Protein AF-A0A7S3CKV5-F1 (afdb_monomer_lite)

Sequence (118 aa):
PMKKQYYIIQDVREIVNAYINENELEEGAKKGHIKLDPNIHHLVGDVKPGQIDARKEYVFKNLNSNLLPGYLVKMVDETQIVKDRVRFSKGQVPCVEIIAQKINNKKQTTITGLELFM

Radius of gyration: 22.43 Å; chains: 1; bounding box: 52×26×62 Å

Foldseek 3Di:
DPPDPDDDLVVVVVVVVVVQVVVVQVPPDDVQKGFDDPVQVVQLPDDDVPDGIDGPVSSSVSVVVVDFDKDWAFDDDVPDDDPGPIDIGTDDDDDWDWDWDQDPNDIDIDTDDVVVRD

Organism: NCBI:txid1082188

InterPro domains:
  IPR039757 Eukaryotic translation initiation factor 2D [PTHR12217] (3-117)
  IPR058886 eIF2D, SWIB domain [PF26291] (3-44)

pLDDT: mean 80.85, std 12.86, range [42.12, 94.5]

Structure (mmCIF, N/CA/C/O backbone):
data_AF-A0A7S3CKV5-F1
#
_entry.id   AF-A0A7S3CKV5-F1
#
loop_
_atom_site.group_PDB
_atom_site.id
_atom_site.type_symbol
_atom_site.label_atom_id
_atom_site.label_alt_id
_atom_site.label_comp_id
_atom_site.label_asym_id
_atom_site.label_entity_id
_atom_site.label_seq_id
_atom_site.pdbx_PDB_ins_code
_atom_site.Cartn_x
_atom_site.Cartn_y
_atom_site.Cartn_z
_atom_site.occupancy
_atom_site.B_iso_or_equiv
_atom_site.auth_seq_id
_atom_site.auth_comp_id
_atom_site.auth_asym_id
_atom_site.auth_atom_id
_atom_site.pdbx_PDB_model_num
ATOM 1 N N . PRO A 1 1 ? -14.235 -16.665 -3.093 1.00 45.53 1 PRO A N 1
ATOM 2 C CA . PRO A 1 1 ? -13.684 -15.509 -3.848 1.00 45.53 1 PRO A CA 1
ATOM 3 C C . PRO A 1 1 ? -12.173 -15.675 -4.092 1.00 45.53 1 PRO A C 1
ATOM 5 O O . PRO A 1 1 ? -11.418 -15.813 -3.134 1.00 45.53 1 PRO A O 1
ATOM 8 N N . MET A 1 2 ? -11.729 -15.730 -5.356 1.00 42.12 2 MET A N 1
ATOM 9 C CA . MET A 1 2 ? -10.295 -15.773 -5.684 1.00 42.12 2 MET A CA 1
ATOM 10 C C . MET A 1 2 ? -9.617 -14.498 -5.169 1.00 42.12 2 MET A C 1
ATOM 12 O O . MET A 1 2 ? -10.083 -13.396 -5.458 1.00 42.12 2 MET A O 1
ATOM 16 N N . LYS A 1 3 ? -8.531 -14.637 -4.397 1.00 56.00 3 LYS A N 1
ATOM 17 C CA . LYS A 1 3 ? -7.719 -13.494 -3.959 1.00 56.00 3 LYS A CA 1
ATOM 18 C C . LYS A 1 3 ? -7.175 -12.798 -5.209 1.00 56.00 3 LYS A C 1
ATOM 20 O O . LYS A 1 3 ? -6.386 -13.401 -5.936 1.00 56.00 3 LYS A O 1
ATOM 25 N N . LYS A 1 4 ? -7.590 -11.553 -5.474 1.00 63.38 4 LYS A N 1
ATOM 26 C CA . LYS A 1 4 ? -6.924 -10.726 -6.491 1.00 63.38 4 LYS A CA 1
ATOM 27 C C . LYS A 1 4 ? -5.448 -10.617 -6.100 1.00 63.38 4 LYS A C 1
ATOM 29 O O . LYS A 1 4 ? -5.132 -10.399 -4.932 1.00 63.38 4 LYS A O 1
ATOM 34 N N . GLN A 1 5 ? -4.558 -10.841 -7.062 1.00 72.88 5 GLN A N 1
ATOM 35 C CA . GLN A 1 5 ? -3.112 -10.883 -6.824 1.00 72.88 5 GLN A CA 1
ATOM 36 C C . GLN A 1 5 ? -2.480 -9.480 -6.774 1.00 72.88 5 GLN A C 1
ATOM 38 O O . GLN A 1 5 ? -1.392 -9.320 -6.230 1.00 72.88 5 GLN A O 1
ATOM 43 N N . TYR A 1 6 ? -3.182 -8.473 -7.301 1.00 83.25 6 TYR A N 1
ATOM 44 C CA . TYR A 1 6 ? -2.750 -7.079 -7.374 1.00 83.25 6 TYR A CA 1
ATOM 45 C C . TYR A 1 6 ? -3.911 -6.157 -7.012 1.00 83.25 6 TYR A C 1
ATOM 47 O O . TYR A 1 6 ? -5.063 -6.449 -7.346 1.00 83.25 6 TYR A O 1
ATOM 55 N N . TYR A 1 7 ? -3.590 -5.049 -6.350 1.00 86.06 7 TYR A N 1
ATOM 56 C CA . TYR A 1 7 ? -4.551 -4.043 -5.912 1.00 86.06 7 TYR A CA 1
ATOM 57 C C . TYR A 1 7 ? -4.016 -2.651 -6.219 1.00 86.06 7 TYR A C 1
ATOM 59 O O . TYR A 1 7 ? -2.809 -2.411 -6.139 1.00 86.06 7 TYR A O 1
ATOM 67 N N . ILE A 1 8 ? -4.922 -1.729 -6.528 1.00 88.25 8 ILE A N 1
ATOM 68 C CA . ILE A 1 8 ? -4.615 -0.300 -6.503 1.00 88.25 8 ILE A CA 1
ATOM 69 C C . ILE A 1 8 ? -4.676 0.149 -5.037 1.00 88.25 8 ILE A C 1
ATOM 71 O O . ILE A 1 8 ? -5.472 -0.371 -4.259 1.00 88.25 8 ILE A O 1
ATOM 75 N N . ILE A 1 9 ? -3.850 1.121 -4.638 1.00 87.69 9 ILE A N 1
ATOM 76 C CA . ILE A 1 9 ? -3.802 1.607 -3.245 1.00 87.69 9 ILE A CA 1
ATOM 77 C C . ILE A 1 9 ? -5.180 2.040 -2.725 1.00 87.69 9 ILE A C 1
ATOM 79 O O . ILE A 1 9 ? -5.476 1.844 -1.548 1.00 87.69 9 ILE A O 1
ATOM 83 N N . GLN A 1 10 ? -6.028 2.592 -3.595 1.00 89.19 10 GLN A N 1
ATOM 84 C CA . GLN A 1 10 ? -7.396 2.964 -3.248 1.00 89.19 10 GLN A CA 1
ATOM 85 C C . GLN A 1 10 ? -8.219 1.748 -2.790 1.00 89.19 10 GLN A C 1
ATOM 87 O O . GLN A 1 10 ? -8.780 1.783 -1.698 1.00 89.19 10 GLN A O 1
ATOM 92 N N . ASP A 1 11 ? -8.186 0.646 -3.545 1.00 90.06 11 ASP A N 1
ATOM 93 C CA . ASP A 1 11 ? -8.873 -0.600 -3.185 1.00 90.06 11 ASP A CA 1
ATOM 94 C C . ASP A 1 11 ? -8.374 -1.139 -1.837 1.00 90.06 11 ASP A C 1
ATOM 96 O O . ASP A 1 11 ? -9.159 -1.591 -1.006 1.00 90.06 11 ASP A O 1
ATOM 100 N N . VAL A 1 12 ? -7.061 -1.067 -1.580 1.00 90.75 12 VAL A N 1
ATOM 101 C CA . VAL A 1 12 ? -6.501 -1.529 -0.299 1.00 90.75 12 VAL A CA 1
ATOM 102 C C . VAL A 1 12 ? -6.995 -0.665 0.861 1.00 90.75 12 VAL A C 1
ATOM 104 O O . VAL A 1 12 ? -7.333 -1.194 1.919 1.00 90.75 12 VAL A O 1
ATOM 107 N N . ARG A 1 13 ? -7.086 0.658 0.677 1.00 91.81 13 ARG A N 1
ATOM 108 C CA . ARG A 1 13 ? -7.654 1.558 1.695 1.00 91.81 13 ARG A CA 1
ATOM 109 C C . ARG A 1 13 ? -9.109 1.220 1.996 1.00 91.81 13 ARG A C 1
ATOM 111 O O . ARG A 1 13 ? -9.508 1.278 3.157 1.00 91.81 13 ARG A O 1
ATOM 118 N N . GLU A 1 14 ? -9.891 0.880 0.982 1.00 92.88 14 GLU A N 1
ATOM 119 C CA . GLU A 1 14 ? -11.290 0.480 1.145 1.00 92.88 14 GLU A CA 1
ATOM 120 C C . GLU A 1 14 ? -11.412 -0.848 1.892 1.00 92.88 14 GLU A C 1
ATOM 122 O O . GLU A 1 14 ? -12.177 -0.927 2.849 1.00 92.88 14 GLU A O 1
ATOM 127 N N . ILE A 1 15 ? -10.587 -1.842 1.551 1.00 92.00 15 ILE A N 1
ATOM 128 C CA . ILE A 1 15 ? -10.534 -3.133 2.256 1.00 92.00 15 ILE A CA 1
ATOM 129 C C . ILE A 1 15 ? -10.180 -2.939 3.735 1.00 92.00 15 ILE A C 1
ATOM 131 O O . ILE A 1 15 ? -10.825 -3.512 4.610 1.00 92.00 15 ILE A O 1
ATOM 135 N N . VAL A 1 16 ? -9.179 -2.108 4.034 1.00 91.69 16 VAL A N 1
ATOM 136 C CA . VAL A 1 16 ? -8.777 -1.825 5.420 1.00 91.69 16 VAL A CA 1
ATOM 137 C C . VAL A 1 16 ? -9.871 -1.070 6.178 1.00 91.69 16 VAL A C 1
ATOM 139 O O . VAL A 1 16 ? -10.117 -1.366 7.343 1.00 91.69 16 VAL A O 1
ATOM 142 N N . ASN A 1 17 ? -10.563 -0.124 5.537 1.00 92.38 17 ASN A N 1
ATOM 143 C CA . ASN A 1 17 ? -11.704 0.552 6.159 1.00 92.38 17 ASN A CA 1
ATOM 144 C C . ASN A 1 17 ? -12.865 -0.408 6.434 1.00 92.38 17 ASN A C 1
ATOM 146 O O . ASN A 1 17 ? -13.443 -0.344 7.515 1.00 92.38 17 ASN A O 1
ATOM 150 N N . ALA A 1 18 ? -13.185 -1.296 5.490 1.00 93.50 18 ALA A N 1
ATOM 151 C CA . ALA A 1 18 ? -14.202 -2.322 5.686 1.00 93.50 18 ALA A CA 1
ATOM 152 C C . ALA A 1 18 ? -13.848 -3.205 6.887 1.00 93.50 18 ALA A C 1
ATOM 154 O O . ALA A 1 18 ? -14.672 -3.364 7.778 1.00 93.50 18 ALA A O 1
ATOM 155 N N . TYR A 1 19 ? -12.592 -3.652 6.986 1.00 93.56 19 TYR A N 1
ATOM 156 C CA . TYR A 1 19 ? -12.115 -4.427 8.131 1.00 93.56 19 TYR A CA 1
ATOM 157 C C . TYR A 1 19 ? -12.267 -3.681 9.466 1.00 93.56 19 TYR A C 1
ATOM 159 O O . TYR A 1 19 ? -12.757 -4.250 10.438 1.00 93.56 19 TYR A O 1
ATOM 167 N N . ILE A 1 20 ? -11.865 -2.407 9.523 1.00 91.75 20 ILE A N 1
ATOM 168 C CA . ILE A 1 20 ? -11.985 -1.577 10.735 1.00 91.75 20 ILE A CA 1
ATOM 169 C C . ILE A 1 20 ? -13.447 -1.466 11.184 1.00 91.75 20 ILE A C 1
ATOM 171 O O . ILE A 1 20 ? -13.721 -1.545 12.381 1.00 91.75 20 ILE A O 1
ATOM 175 N N . ASN A 1 21 ? -14.366 -1.304 10.229 1.00 92.19 21 ASN A N 1
ATOM 176 C CA . ASN A 1 21 ? -15.794 -1.176 10.500 1.00 92.19 21 ASN A CA 1
ATOM 177 C C . ASN A 1 21 ? -16.420 -2.515 10.916 1.00 92.19 21 ASN A C 1
ATOM 179 O O . ASN A 1 21 ? -17.150 -2.557 11.898 1.00 92.19 21 ASN A O 1
ATOM 183 N N . GLU A 1 22 ? -16.118 -3.604 10.201 1.00 94.50 22 GLU A N 1
ATOM 184 C CA . GLU A 1 22 ? -16.640 -4.953 10.478 1.00 94.50 22 GLU A CA 1
ATOM 185 C C . GLU A 1 22 ? -16.215 -5.483 11.853 1.00 94.50 22 GLU A C 1
ATOM 187 O O . GLU A 1 22 ? -16.944 -6.260 12.459 1.00 94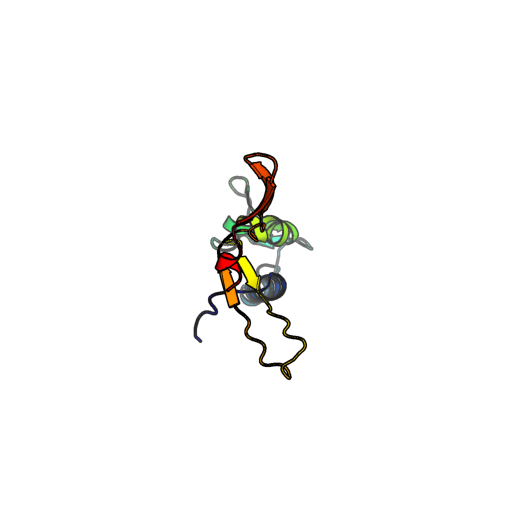.50 22 GLU A O 1
ATOM 192 N N . ASN A 1 23 ? -15.049 -5.058 12.345 1.00 92.88 23 ASN A N 1
ATOM 193 C CA . ASN A 1 23 ? -14.520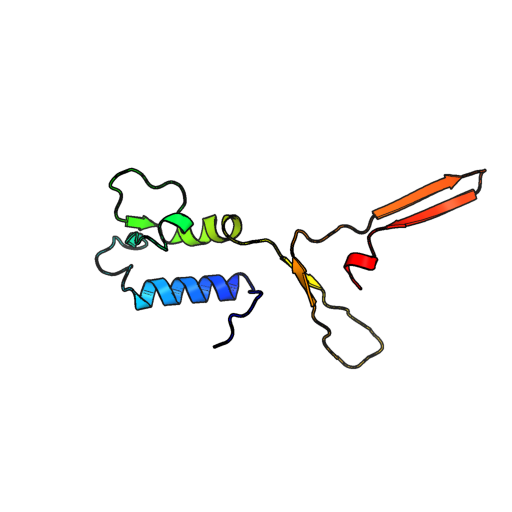 -5.449 13.654 1.00 92.88 23 ASN A CA 1
ATOM 194 C C . ASN A 1 23 ? -14.752 -4.381 14.737 1.00 92.88 23 ASN A C 1
ATOM 196 O O . ASN A 1 23 ? -14.162 -4.477 15.813 1.00 92.88 23 ASN A O 1
ATOM 200 N N . GLU A 1 24 ? -15.551 -3.347 14.447 1.00 91.94 24 GLU A N 1
ATOM 201 C CA . GLU A 1 24 ? -15.937 -2.300 15.407 1.00 91.94 24 GLU A CA 1
ATOM 202 C C . GLU A 1 24 ? -14.725 -1.647 16.110 1.00 91.94 24 GLU A C 1
ATOM 204 O O . GLU A 1 24 ? -14.776 -1.230 17.270 1.00 91.94 24 GLU A O 1
ATOM 209 N N . LEU A 1 25 ? -13.589 -1.527 15.408 1.00 90.31 25 LEU A N 1
ATOM 210 C CA . LEU A 1 25 ? -12.332 -1.069 16.019 1.00 90.31 25 LEU A CA 1
ATOM 211 C C . LEU A 1 25 ? -12.351 0.424 16.370 1.00 90.31 25 LEU A C 1
ATOM 213 O O . LEU A 1 25 ? -11.537 0.879 17.174 1.00 90.31 25 LEU A O 1
ATOM 217 N N . GLU A 1 26 ? -13.267 1.191 15.782 1.00 90.38 26 GLU A N 1
ATOM 218 C CA . GLU A 1 26 ? -13.515 2.593 16.135 1.00 90.38 26 GLU A CA 1
ATOM 219 C C . GLU A 1 26 ? -14.403 2.732 17.383 1.00 90.38 26 GLU A C 1
ATOM 221 O O . GLU A 1 26 ? -14.408 3.787 18.025 1.00 90.38 26 GLU A O 1
ATOM 226 N N . GLU A 1 27 ? -15.129 1.681 17.776 1.00 88.38 27 GLU A N 1
ATOM 227 C CA . GLU A 1 27 ? -16.083 1.755 18.875 1.00 88.38 27 GLU A CA 1
ATOM 228 C C . GLU A 1 27 ? -15.370 1.805 20.230 1.00 88.38 27 GLU A C 1
ATOM 230 O O . GLU A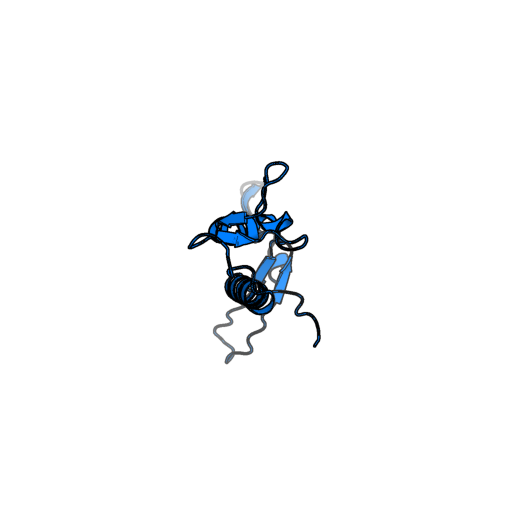 1 27 ? -14.532 0.965 20.569 1.00 88.38 27 GLU A O 1
ATOM 235 N N . GLY A 1 28 ? -15.681 2.826 21.031 1.00 81.06 28 GLY A N 1
ATOM 236 C CA . GLY A 1 28 ? -15.039 3.065 22.326 1.00 81.06 28 GLY A CA 1
ATOM 237 C C . GLY A 1 28 ? -13.591 3.567 22.239 1.00 81.06 28 GLY A C 1
ATOM 238 O O . GLY A 1 28 ? -12.971 3.797 23.278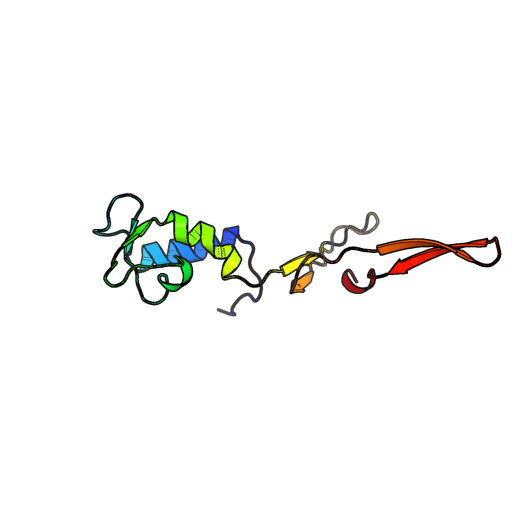 1.00 81.06 28 GLY A O 1
ATOM 239 N N . ALA A 1 29 ? -13.046 3.762 21.034 1.00 85.06 29 ALA A N 1
ATOM 240 C CA . ALA A 1 29 ? -11.775 4.446 20.838 1.00 85.06 29 ALA A CA 1
ATOM 241 C C . ALA A 1 29 ? -11.963 5.973 20.887 1.00 85.06 29 ALA A C 1
ATOM 243 O O . ALA A 1 29 ? -13.055 6.515 20.696 1.00 85.06 29 ALA A O 1
ATOM 244 N N . LYS A 1 30 ? -10.873 6.708 21.132 1.00 87.88 30 LYS A N 1
ATOM 245 C CA . LYS A 1 30 ? -10.885 8.174 21.005 1.00 87.88 30 LYS A CA 1
ATOM 246 C C . LYS A 1 30 ? -11.212 8.560 19.564 1.00 87.88 30 LYS A C 1
ATOM 248 O O . LYS A 1 30 ? -10.818 7.874 18.628 1.00 87.88 30 LYS A O 1
ATOM 253 N N . LYS A 1 31 ? -11.853 9.715 19.360 1.00 86.88 31 LYS A N 1
ATOM 254 C CA . LYS A 1 31 ? -12.158 10.225 18.013 1.00 86.88 31 LYS A CA 1
ATOM 255 C C . LYS A 1 31 ? -10.910 10.188 17.111 1.00 86.88 31 LYS A C 1
ATOM 257 O O . LYS A 1 31 ? -9.852 10.704 17.479 1.00 86.88 31 LYS A O 1
ATOM 262 N N . GLY A 1 32 ? -11.035 9.558 15.941 1.00 86.19 32 GLY A N 1
ATOM 263 C CA . GLY A 1 32 ? -9.941 9.384 14.974 1.00 86.19 32 GLY A CA 1
ATOM 264 C C . GLY A 1 32 ? -8.897 8.316 15.340 1.00 86.19 32 GLY A C 1
ATOM 265 O O . GLY A 1 32 ? -7.876 8.204 14.654 1.00 86.19 32 GLY A O 1
ATOM 266 N N . HIS A 1 33 ? -9.127 7.551 16.407 1.00 91.94 33 HIS A N 1
ATOM 267 C CA . HIS A 1 33 ? -8.314 6.408 16.807 1.00 91.94 33 HIS A CA 1
ATOM 268 C C . HIS A 1 33 ? -9.076 5.108 16.566 1.00 91.94 33 HIS A C 1
ATOM 270 O O . HIS A 1 33 ? -10.302 5.096 16.490 1.00 91.94 33 HIS A O 1
ATOM 276 N N . ILE A 1 34 ? -8.317 4.028 16.451 1.00 92.81 34 ILE A N 1
ATOM 277 C CA . ILE A 1 34 ? -8.806 2.659 16.358 1.00 92.81 34 ILE A CA 1
ATOM 278 C C . ILE A 1 34 ? -8.118 1.821 17.428 1.00 92.81 34 ILE A C 1
ATOM 280 O O . ILE A 1 34 ? -6.966 2.087 17.790 1.00 92.81 34 ILE A O 1
ATOM 284 N N . LYS A 1 35 ? -8.821 0.808 17.922 1.00 92.81 35 LYS A N 1
ATOM 285 C CA . LYS A 1 35 ? -8.245 -0.240 18.761 1.00 92.81 35 LYS A CA 1
ATOM 286 C C . LYS A 1 35 ? -7.234 -1.053 17.959 1.00 92.81 35 LYS A C 1
ATOM 288 O O . LYS A 1 35 ? -7.426 -1.313 16.771 1.00 92.81 35 LYS A O 1
ATOM 293 N N . LEU A 1 36 ? -6.154 -1.440 18.625 1.00 90.50 36 LEU A N 1
ATOM 294 C CA . LEU A 1 36 ? -5.120 -2.284 18.048 1.00 90.50 36 LEU A CA 1
ATOM 295 C C . LEU A 1 36 ? -5.478 -3.748 18.276 1.00 90.50 36 LEU A C 1
ATOM 297 O O . LEU A 1 36 ? -5.478 -4.228 19.408 1.00 90.50 36 LEU A O 1
ATOM 301 N N . ASP A 1 37 ? -5.761 -4.452 17.190 1.00 89.25 37 ASP A N 1
ATOM 302 C CA . ASP A 1 37 ? -5.848 -5.905 17.170 1.00 89.25 37 ASP A CA 1
ATOM 303 C C . ASP A 1 37 ? -4.553 -6.500 16.574 1.00 89.25 37 ASP A C 1
ATOM 305 O O . ASP A 1 37 ? -3.726 -5.761 16.027 1.00 89.25 37 ASP A O 1
ATOM 309 N N . PRO A 1 38 ? -4.338 -7.825 16.650 1.00 86.94 38 PRO A N 1
ATOM 310 C CA . PRO A 1 38 ? -3.121 -8.446 16.125 1.00 86.94 38 PRO A CA 1
ATOM 311 C C . PRO A 1 38 ? -2.867 -8.179 14.632 1.00 86.94 38 PRO A C 1
ATOM 313 O O . PRO A 1 38 ? -1.718 -8.191 14.202 1.00 86.94 38 PRO A O 1
ATOM 316 N N . ASN A 1 39 ? -3.911 -7.914 13.840 1.00 87.75 39 ASN A N 1
ATOM 317 C CA . ASN A 1 39 ? -3.799 -7.726 12.394 1.00 87.75 39 ASN A CA 1
ATOM 318 C C . ASN A 1 39 ? -3.416 -6.283 12.025 1.00 87.75 39 ASN A C 1
ATOM 320 O O . ASN A 1 39 ? -2.499 -6.058 11.234 1.00 87.75 39 ASN A O 1
ATOM 324 N N . ILE A 1 40 ? -4.089 -5.297 12.618 1.00 88.06 40 ILE A N 1
ATOM 325 C CA . ILE A 1 40 ? -3.852 -3.865 12.411 1.00 88.06 40 ILE A CA 1
ATOM 326 C C . ILE A 1 40 ? -2.572 -3.419 13.108 1.00 88.06 40 ILE A C 1
ATOM 328 O O . ILE A 1 40 ? -1.898 -2.533 12.587 1.00 88.06 40 ILE A O 1
ATOM 332 N N . HIS A 1 41 ? -2.201 -4.031 14.238 1.00 87.25 41 HIS A N 1
ATOM 333 C CA . HIS A 1 41 ? -1.006 -3.670 15.006 1.00 87.25 41 HIS A CA 1
ATOM 334 C C . HIS A 1 41 ? 0.251 -3.579 14.125 1.00 87.25 41 HIS A C 1
ATOM 336 O O . HIS A 1 41 ? 0.996 -2.605 14.204 1.00 87.25 41 HIS A O 1
ATOM 342 N N . HIS A 1 42 ? 0.440 -4.533 13.209 1.00 84.19 42 HIS A N 1
ATOM 343 C CA . HIS A 1 42 ? 1.569 -4.536 12.274 1.00 84.19 42 HIS A CA 1
ATO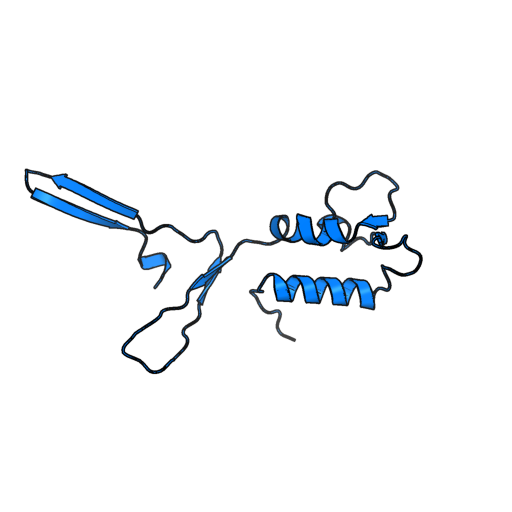M 344 C C . HIS A 1 42 ? 1.527 -3.400 11.242 1.00 84.19 42 HIS A C 1
ATOM 346 O O . HIS A 1 42 ? 2.570 -2.957 10.766 1.00 84.19 42 HIS A O 1
ATOM 352 N N . LEU A 1 43 ? 0.337 -2.896 10.912 1.00 86.38 43 LEU A N 1
ATOM 353 C CA . LEU A 1 43 ? 0.157 -1.813 9.948 1.00 86.38 43 LEU A CA 1
ATOM 354 C C . LEU A 1 43 ? 0.362 -0.430 10.564 1.00 86.38 43 LEU A C 1
ATOM 356 O O . LEU A 1 43 ? 0.579 0.525 9.827 1.00 86.38 43 LEU A O 1
ATOM 360 N N . VAL A 1 44 ? 0.286 -0.282 11.889 1.00 86.12 44 VAL A N 1
ATOM 361 C CA . VAL A 1 44 ? 0.422 1.030 12.546 1.00 86.12 44 VAL A CA 1
ATOM 362 C C . VAL A 1 44 ? 1.890 1.422 12.748 1.00 86.12 44 VAL A C 1
ATOM 364 O O . VAL A 1 44 ? 2.186 2.613 12.836 1.00 86.12 44 VAL A O 1
ATOM 367 N N . GLY A 1 45 ? 2.812 0.455 12.731 1.00 81.81 45 GLY A N 1
ATOM 368 C CA . GLY A 1 45 ? 4.250 0.668 12.920 1.00 81.81 45 GLY A CA 1
ATOM 369 C C . GLY A 1 45 ? 4.675 0.491 14.378 1.00 81.81 45 GLY A C 1
ATOM 370 O O . GLY A 1 45 ? 4.278 -0.478 15.021 1.00 81.81 45 GLY A O 1
ATOM 371 N N . ASP A 1 46 ? 5.490 1.412 14.895 1.00 81.62 46 ASP A N 1
ATOM 372 C CA . ASP A 1 46 ? 6.010 1.335 16.264 1.00 81.62 46 ASP A CA 1
ATOM 373 C C . ASP A 1 46 ? 4.909 1.597 17.300 1.00 81.62 46 ASP A C 1
ATOM 375 O O . ASP A 1 46 ? 4.433 2.722 17.479 1.00 81.62 46 ASP A O 1
ATOM 379 N N . VAL A 1 47 ? 4.527 0.542 18.018 1.00 83.62 47 VAL A N 1
ATOM 380 C CA . VAL A 1 47 ? 3.540 0.576 19.100 1.00 83.62 47 VAL A CA 1
ATOM 381 C C . VAL A 1 47 ? 4.262 0.407 20.434 1.00 83.62 47 VAL A C 1
ATOM 383 O O . VAL A 1 47 ? 5.093 -0.488 20.603 1.00 83.62 47 VAL A O 1
ATOM 386 N N . LYS A 1 48 ? 3.962 1.276 21.405 1.00 85.38 48 LYS A N 1
ATOM 387 C CA . LYS A 1 48 ? 4.560 1.170 22.743 1.00 85.38 48 LYS A CA 1
ATOM 388 C C . LYS A 1 48 ? 3.989 -0.038 23.500 1.00 85.38 48 LYS A C 1
ATOM 390 O O . LYS A 1 48 ? 2.804 -0.336 23.352 1.00 85.38 48 LYS A O 1
ATOM 395 N N . PRO A 1 49 ? 4.770 -0.689 24.382 1.00 82.75 49 PRO A N 1
ATOM 396 C CA . PRO A 1 49 ? 4.249 -1.752 25.237 1.00 82.75 49 PRO A CA 1
ATOM 397 C C . PRO A 1 49 ? 3.037 -1.267 26.049 1.00 82.75 49 PRO A C 1
ATOM 399 O O . PRO A 1 49 ? 3.123 -0.258 26.748 1.00 82.75 49 PRO A O 1
ATOM 402 N N . GLY A 1 50 ? 1.906 -1.970 25.939 1.00 83.25 50 GLY A N 1
ATOM 403 C CA . GLY A 1 50 ? 0.653 -1.630 26.629 1.00 83.25 50 GLY A CA 1
ATOM 404 C C . GLY A 1 50 ? -0.234 -0.597 25.922 1.00 83.25 50 GLY A C 1
ATOM 405 O O . GLY A 1 50 ? -1.278 -0.228 26.457 1.00 83.25 50 GLY A O 1
ATOM 406 N N . GLN A 1 51 ? 0.142 -0.129 24.731 1.00 85.88 51 GLN A N 1
ATOM 407 C CA . GLN A 1 51 ? -0.715 0.733 23.923 1.00 85.88 51 GLN A CA 1
ATOM 408 C C . GLN A 1 51 ? -1.846 -0.087 23.283 1.00 85.88 51 GLN A C 1
ATOM 410 O O . GLN A 1 51 ? -1.599 -1.065 22.584 1.00 85.88 51 GLN A O 1
ATOM 415 N N . ILE A 1 52 ? -3.087 0.335 23.529 1.00 88.25 52 ILE A N 1
ATOM 416 C CA . ILE A 1 52 ? -4.308 -0.365 23.093 1.00 88.25 52 ILE A CA 1
ATOM 417 C C . ILE A 1 52 ? -5.020 0.329 21.926 1.00 88.25 52 ILE A C 1
ATOM 419 O O . ILE A 1 52 ? -5.858 -0.282 21.267 1.00 88.25 52 ILE A O 1
ATOM 423 N N . ASP A 1 53 ? -4.698 1.596 21.662 1.00 90.31 53 ASP A N 1
ATOM 424 C CA . ASP A 1 53 ? -5.286 2.410 20.603 1.00 90.31 53 ASP A CA 1
ATOM 425 C C . ASP A 1 53 ? -4.219 3.190 19.821 1.00 90.31 53 ASP A C 1
ATOM 427 O O . ASP A 1 53 ? -3.141 3.523 20.322 1.00 90.31 53 ASP A O 1
ATOM 431 N N . ALA A 1 54 ? -4.508 3.498 18.559 1.00 91.06 54 ALA A N 1
ATOM 432 C CA . ALA A 1 54 ? -3.651 4.345 17.738 1.00 91.06 54 ALA A CA 1
ATOM 433 C C . ALA A 1 54 ? -4.453 5.159 16.726 1.00 91.06 54 ALA A C 1
ATOM 435 O O . ALA A 1 54 ? -5.594 4.835 16.403 1.00 91.06 54 ALA A O 1
ATOM 436 N N . ARG A 1 55 ? -3.854 6.233 16.199 1.00 91.12 55 ARG A N 1
ATOM 437 C CA . ARG A 1 55 ? -4.500 7.038 15.156 1.00 91.12 55 ARG A CA 1
ATOM 438 C C . ARG A 1 55 ? -4.672 6.218 13.886 1.00 91.12 55 ARG A C 1
ATOM 440 O O . ARG A 1 55 ? -3.697 5.696 13.348 1.00 91.12 55 ARG A O 1
ATOM 447 N N . LYS A 1 56 ? -5.892 6.229 13.347 1.00 90.69 56 LYS A N 1
ATOM 448 C CA . LYS A 1 56 ? -6.239 5.564 12.083 1.00 90.69 56 LYS A CA 1
ATOM 449 C C . LYS A 1 56 ? -5.335 5.997 10.923 1.00 90.69 56 LYS A C 1
ATOM 451 O O . LYS A 1 56 ? -4.978 5.201 10.064 1.00 90.69 56 LYS A O 1
ATOM 456 N N . GLU A 1 57 ? -4.910 7.259 10.926 1.00 90.44 57 GLU A N 1
ATOM 457 C CA . GLU A 1 57 ? -4.006 7.823 9.919 1.00 90.44 57 GLU A CA 1
ATOM 458 C C . GLU A 1 57 ? -2.676 7.056 9.799 1.00 90.44 57 GLU A C 1
ATOM 460 O O . GLU A 1 57 ? -2.133 6.949 8.699 1.00 90.44 57 GLU A O 1
ATOM 465 N N . TYR A 1 58 ? -2.156 6.491 10.895 1.00 90.75 58 TYR A N 1
ATOM 466 C CA . TYR A 1 58 ? -0.891 5.753 10.866 1.00 90.75 58 TYR A CA 1
ATOM 467 C C . TYR A 1 58 ? -0.984 4.449 10.078 1.00 90.75 58 TYR A C 1
ATOM 469 O O . TYR A 1 58 ? -0.038 4.123 9.364 1.00 90.75 58 TYR A O 1
ATOM 477 N N . VAL A 1 59 ? -2.142 3.780 10.098 1.00 90.50 59 VAL A N 1
ATOM 478 C CA . VAL A 1 59 ? -2.403 2.607 9.248 1.00 90.50 59 VAL A CA 1
ATOM 479 C C . VAL A 1 59 ? -2.195 2.965 7.779 1.00 90.50 59 VAL A C 1
ATOM 481 O O . VAL A 1 59 ? -1.494 2.274 7.046 1.00 90.50 59 VAL A O 1
ATOM 484 N N . PHE A 1 60 ? -2.764 4.091 7.340 1.00 90.50 60 PHE A N 1
ATOM 485 C CA . PHE A 1 60 ? -2.695 4.503 5.939 1.00 90.50 60 PHE A CA 1
ATOM 486 C C . PHE A 1 60 ? -1.339 5.085 5.539 1.00 90.50 60 PHE A C 1
ATOM 488 O O . PHE A 1 60 ? -0.958 4.963 4.374 1.00 90.50 60 PHE A O 1
ATOM 495 N N . LYS A 1 61 ? -0.604 5.698 6.476 1.00 89.75 61 LYS A N 1
ATOM 496 C CA . LYS A 1 61 ? 0.769 6.174 6.236 1.00 89.75 61 LYS A CA 1
ATOM 497 C C . LYS A 1 61 ? 1.741 5.019 6.023 1.00 89.75 61 LYS A C 1
ATOM 499 O O . LYS A 1 61 ? 2.565 5.082 5.117 1.00 89.75 61 LYS A O 1
ATOM 504 N N . ASN A 1 62 ? 1.608 3.961 6.815 1.00 88.88 62 ASN A N 1
ATOM 505 C CA . ASN A 1 62 ? 2.510 2.811 6.782 1.00 88.88 62 ASN A CA 1
ATOM 506 C C . ASN A 1 62 ? 2.059 1.709 5.818 1.00 88.88 62 ASN A C 1
ATOM 508 O O . ASN A 1 62 ? 2.768 0.722 5.628 1.00 88.88 62 ASN A O 1
ATOM 512 N N . LEU A 1 63 ? 0.912 1.888 5.165 1.00 88.00 63 LEU A N 1
ATOM 513 C CA . LEU A 1 63 ? 0.357 0.933 4.215 1.00 88.00 63 LEU A CA 1
ATOM 514 C C . LEU A 1 63 ? 1.351 0.604 3.091 1.00 88.00 63 LEU A C 1
ATOM 516 O O . LEU A 1 63 ? 1.612 -0.561 2.819 1.00 88.00 63 LEU A O 1
ATOM 520 N N . ASN A 1 64 ? 1.977 1.624 2.495 1.00 84.00 64 ASN A N 1
ATOM 521 C CA . ASN A 1 64 ? 2.933 1.443 1.396 1.00 84.00 64 ASN A CA 1
ATOM 522 C C . ASN A 1 64 ? 4.194 0.675 1.817 1.00 84.00 64 ASN A C 1
ATOM 524 O O . ASN A 1 64 ? 4.744 -0.063 1.009 1.00 84.00 64 ASN A O 1
ATOM 528 N N . SER A 1 65 ? 4.635 0.821 3.067 1.00 84.75 65 SER A N 1
ATOM 529 C CA . SER A 1 65 ? 5.803 0.107 3.600 1.00 84.75 65 SER A CA 1
ATOM 530 C C . SER A 1 65 ? 5.522 -1.379 3.844 1.00 84.75 65 SER A C 1
ATOM 532 O O . SER A 1 65 ? 6.450 -2.179 3.887 1.00 84.75 65 SER A O 1
ATOM 534 N N . ASN A 1 66 ? 4.247 -1.747 4.000 1.00 84.00 66 ASN A N 1
ATOM 535 C CA . ASN A 1 66 ? 3.798 -3.118 4.246 1.00 84.00 66 ASN A CA 1
ATOM 536 C C . ASN A 1 66 ? 3.317 -3.834 2.972 1.00 84.00 66 ASN A C 1
ATOM 538 O O . ASN A 1 66 ? 3.010 -5.026 3.008 1.00 84.00 66 ASN A O 1
ATOM 542 N N . LEU A 1 67 ? 3.236 -3.125 1.844 1.00 85.88 67 LEU A N 1
ATOM 543 C CA . LEU A 1 67 ? 2.827 -3.679 0.559 1.00 85.88 67 LEU A CA 1
ATOM 544 C C . LEU A 1 67 ? 4.036 -3.873 -0.351 1.00 85.88 67 LEU A C 1
ATOM 546 O O . LEU A 1 67 ? 4.954 -3.058 -0.393 1.00 85.88 67 LEU A O 1
ATOM 550 N N . LEU A 1 68 ? 4.010 -4.948 -1.137 1.00 85.56 68 LEU A N 1
ATOM 551 C CA . LEU A 1 68 ? 5.002 -5.136 -2.185 1.00 85.56 68 LEU A CA 1
ATOM 552 C C . LEU A 1 68 ? 4.717 -4.153 -3.329 1.00 85.56 68 LEU A C 1
ATOM 554 O O . LEU A 1 68 ? 3.593 -4.151 -3.843 1.00 85.56 68 LEU A O 1
ATOM 558 N N . PRO A 1 69 ? 5.706 -3.347 -3.758 1.00 82.69 69 PRO A N 1
ATOM 559 C CA . PRO A 1 69 ? 5.519 -2.443 -4.877 1.00 82.69 69 PRO A CA 1
ATOM 560 C C . PRO A 1 69 ? 5.265 -3.242 -6.155 1.00 82.69 69 PRO A C 1
ATOM 562 O O . PRO A 1 69 ? 5.845 -4.308 -6.389 1.00 82.69 69 PRO A O 1
ATOM 565 N N . GLY A 1 70 ? 4.393 -2.700 -6.991 1.00 82.31 70 GLY A N 1
ATOM 566 C CA . GLY A 1 70 ? 4.122 -3.207 -8.322 1.00 82.31 70 GLY A CA 1
ATOM 567 C C . GLY A 1 70 ? 3.689 -2.073 -9.233 1.00 82.31 70 GLY A C 1
ATOM 5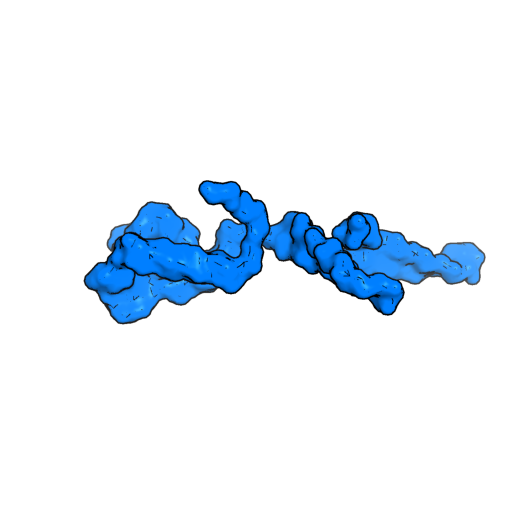68 O O . GLY A 1 70 ? 3.332 -0.988 -8.769 1.00 82.31 70 GLY A O 1
ATOM 569 N N . TYR A 1 71 ? 3.727 -2.330 -10.532 1.00 78.56 71 TYR A N 1
ATOM 570 C CA . TYR A 1 71 ? 3.375 -1.348 -11.546 1.00 78.56 71 TYR A CA 1
ATOM 571 C C . TYR A 1 71 ? 2.423 -1.922 -12.586 1.00 78.56 71 TYR A C 1
ATOM 573 O O . TYR A 1 71 ? 2.340 -3.136 -12.798 1.00 78.56 71 TYR A O 1
ATOM 581 N N . LEU A 1 72 ? 1.690 -1.004 -13.211 1.00 75.31 72 LEU A N 1
ATOM 582 C CA . LEU A 1 72 ? 0.741 -1.279 -14.271 1.00 75.31 72 LEU A CA 1
ATOM 583 C C . LEU A 1 72 ? 1.334 -0.852 -15.608 1.00 75.31 72 LEU A C 1
ATOM 585 O O . LEU A 1 72 ? 1.611 0.330 -15.804 1.00 75.31 72 LEU A O 1
ATOM 589 N N . VAL A 1 73 ? 1.480 -1.793 -16.536 1.00 73.75 73 VAL A N 1
ATOM 590 C CA . VAL A 1 73 ? 1.828 -1.480 -17.924 1.00 73.75 73 VAL A CA 1
ATOM 591 C C . VAL A 1 73 ? 0.544 -1.455 -18.742 1.00 73.75 73 VAL A C 1
ATOM 593 O O . VAL A 1 73 ? -0.154 -2.468 -18.851 1.00 73.75 73 VAL A O 1
ATOM 596 N N . LYS A 1 74 ? 0.235 -0.284 -19.308 1.00 72.06 74 LYS A N 1
ATOM 597 C CA . LYS A 1 74 ? -0.818 -0.105 -20.309 1.00 72.06 74 LYS A CA 1
ATOM 598 C C . LYS A 1 74 ? -0.159 0.262 -21.635 1.00 72.06 74 LYS A C 1
ATOM 600 O O . LYS A 1 74 ? 0.355 1.366 -21.783 1.00 72.06 74 LYS A O 1
ATOM 605 N N . MET A 1 75 ? -0.180 -0.669 -22.583 1.00 69.12 75 MET A N 1
ATOM 606 C CA . MET A 1 75 ? 0.291 -0.409 -23.942 1.00 69.12 75 MET A CA 1
ATOM 607 C C . MET A 1 75 ? -0.763 0.420 -24.675 1.00 69.12 75 MET A C 1
ATOM 609 O O . MET A 1 75 ? -1.920 0.007 -24.764 1.00 69.12 75 MET A O 1
ATOM 613 N N . VAL A 1 76 ? -0.372 1.592 -25.169 1.00 67.69 76 VAL A N 1
ATOM 614 C CA . VAL A 1 76 ? -1.216 2.426 -26.028 1.00 67.69 76 VAL A CA 1
ATOM 615 C C . VAL A 1 76 ? -0.761 2.180 -27.458 1.00 67.69 76 VAL A C 1
ATOM 617 O O . VAL A 1 76 ? 0.351 2.547 -27.819 1.00 67.69 76 VAL A O 1
ATOM 620 N N . ASP A 1 77 ? -1.595 1.511 -28.245 1.00 61.06 77 ASP A N 1
ATOM 621 C CA . ASP A 1 77 ? -1.367 1.329 -29.675 1.00 61.06 77 ASP A CA 1
ATOM 622 C C . ASP A 1 77 ? -2.324 2.269 -30.419 1.00 61.06 77 ASP A C 1
ATOM 624 O O . ASP A 1 77 ? -3.542 2.121 -30.310 1.00 61.06 77 ASP A O 1
ATOM 628 N N . GLU A 1 78 ? -1.798 3.270 -31.132 1.00 55.53 78 GLU A N 1
ATOM 629 C CA . GLU A 1 78 ? -2.612 4.266 -31.856 1.00 55.53 78 GLU A CA 1
ATOM 630 C C . GLU A 1 78 ? -3.433 3.637 -32.998 1.00 55.53 78 GLU A C 1
ATOM 632 O O . GLU A 1 78 ? -4.373 4.249 -33.503 1.00 55.53 78 GLU A O 1
ATOM 637 N N . THR A 1 79 ? -3.114 2.399 -33.395 1.00 56.06 79 THR A N 1
ATOM 638 C CA . THR A 1 79 ? -3.703 1.735 -34.568 1.00 56.06 79 THR A CA 1
ATOM 639 C C . THR A 1 79 ? -4.778 0.694 -34.255 1.00 56.06 79 THR A C 1
ATOM 641 O O . THR A 1 79 ? -5.462 0.236 -35.174 1.00 56.06 79 THR A O 1
ATOM 644 N N . GLN A 1 80 ? -4.988 0.322 -32.988 1.00 47.22 80 GLN A N 1
ATOM 645 C CA . GLN A 1 80 ? -5.999 -0.672 -32.617 1.00 47.22 80 GLN A CA 1
ATOM 646 C C . GLN A 1 80 ? -7.017 -0.105 -31.636 1.00 47.22 80 GLN A C 1
ATOM 648 O O . GLN A 1 80 ? -6.687 0.346 -30.543 1.00 47.22 80 GLN A O 1
ATOM 653 N N . ILE A 1 81 ? -8.289 -0.212 -32.019 1.00 49.62 81 ILE A N 1
ATOM 654 C CA . ILE A 1 81 ? -9.446 -0.036 -31.142 1.00 49.62 81 ILE A CA 1
ATOM 655 C C . ILE A 1 81 ? -9.260 -0.945 -29.914 1.00 49.62 81 ILE A C 1
ATOM 657 O O . ILE A 1 81 ? -9.445 -2.159 -29.984 1.00 49.62 81 ILE A O 1
ATOM 661 N N . VAL A 1 82 ? -8.819 -0.318 -28.821 1.00 47.00 82 VAL A N 1
ATOM 662 C CA . VAL A 1 82 ? -8.836 -0.710 -27.404 1.00 47.00 82 VAL A CA 1
ATOM 663 C C . VAL A 1 82 ? -9.089 -2.202 -27.152 1.00 47.00 82 VAL A C 1
ATOM 665 O O . VAL A 1 82 ? -10.179 -2.624 -26.769 1.00 47.00 82 VAL A O 1
ATOM 668 N N . LYS A 1 83 ? -8.041 -3.018 -27.276 1.00 47.28 83 LYS A N 1
ATOM 669 C CA . LYS A 1 83 ? -7.906 -4.210 -26.430 1.00 47.28 83 LYS A CA 1
ATOM 670 C C . LYS A 1 83 ? -6.886 -3.871 -25.361 1.00 47.28 83 LYS A C 1
ATOM 672 O O . LYS A 1 83 ? -5.694 -4.064 -25.570 1.00 47.28 83 LYS A O 1
ATOM 677 N N . ASP A 1 84 ? -7.375 -3.332 -24.246 1.00 48.38 84 ASP A N 1
ATOM 678 C CA . ASP A 1 84 ? -6.603 -2.999 -23.047 1.00 48.38 84 ASP A CA 1
ATOM 679 C C . ASP A 1 84 ? -5.842 -4.243 -22.541 1.00 48.38 84 ASP A C 1
ATOM 681 O O . ASP A 1 84 ? -6.308 -4.997 -21.685 1.00 48.38 84 ASP A O 1
ATOM 685 N N . ARG A 1 85 ? -4.652 -4.495 -23.099 1.00 55.25 85 ARG A N 1
ATOM 686 C CA . ARG A 1 85 ? -3.706 -5.486 -22.584 1.00 55.25 85 ARG A CA 1
ATOM 687 C C . ARG A 1 85 ? -2.996 -4.854 -21.403 1.00 55.25 85 ARG A C 1
ATOM 689 O O . ARG A 1 85 ? -1.961 -4.211 -21.539 1.00 55.25 85 ARG A O 1
ATOM 696 N N . VAL A 1 86 ? -3.617 -5.017 -20.249 1.00 54.81 86 VAL A N 1
ATOM 697 C CA . VAL A 1 86 ? -3.115 -4.540 -18.968 1.00 54.81 86 VAL A CA 1
ATOM 698 C C . VAL A 1 86 ? -2.295 -5.658 -18.329 1.00 54.81 86 VAL A C 1
ATOM 700 O O . VAL A 1 86 ? -2.808 -6.763 -18.134 1.00 54.81 86 VAL A O 1
ATOM 703 N N . ARG A 1 87 ? -1.023 -5.395 -18.008 1.00 62.16 87 ARG A N 1
ATOM 704 C CA . ARG A 1 87 ? -0.167 -6.332 -17.260 1.00 62.16 87 ARG A CA 1
ATOM 705 C C . ARG A 1 87 ? 0.300 -5.709 -15.951 1.00 62.16 87 ARG A C 1
ATOM 707 O O . ARG A 1 87 ? 0.711 -4.552 -15.920 1.00 62.16 87 ARG A O 1
ATOM 714 N N . PHE A 1 88 ? 0.236 -6.501 -14.884 1.00 63.91 88 PHE A N 1
ATOM 715 C CA . PHE A 1 88 ? 0.746 -6.142 -13.565 1.00 63.91 88 PHE A CA 1
ATOM 716 C C . PHE A 1 88 ? 2.078 -6.843 -13.320 1.00 63.91 88 PHE A C 1
ATOM 718 O O . PHE A 1 88 ? 2.169 -8.068 -13.432 1.00 63.91 88 PHE A O 1
ATOM 725 N N . SER A 1 89 ? 3.083 -6.070 -12.931 1.00 72.81 89 SER A N 1
ATOM 726 C CA . SER A 1 89 ? 4.437 -6.555 -12.663 1.00 72.81 89 SER A CA 1
ATOM 727 C C . SER A 1 89 ? 4.860 -6.195 -11.239 1.00 72.81 89 SER A C 1
ATOM 729 O O . SER A 1 89 ? 4.420 -5.189 -10.683 1.00 72.81 89 SER A O 1
ATOM 731 N N . LYS A 1 90 ? 5.695 -7.039 -10.621 1.00 70.88 90 LYS A N 1
ATOM 732 C CA . LYS A 1 90 ? 6.265 -6.787 -9.286 1.00 70.88 90 LYS A CA 1
ATOM 733 C C . LYS A 1 90 ? 7.503 -5.891 -9.393 1.00 70.88 90 LYS A C 1
ATOM 735 O O . LYS A 1 90 ? 8.242 -5.994 -10.367 1.00 70.88 90 LYS A O 1
ATOM 740 N N . GLY A 1 91 ? 7.771 -5.105 -8.353 1.00 73.50 91 GLY A N 1
ATOM 741 C CA . GLY A 1 91 ? 8.958 -4.254 -8.254 1.00 73.50 91 GLY A CA 1
ATOM 742 C C . GLY A 1 91 ? 8.692 -2.792 -8.612 1.00 73.50 91 GLY A C 1
ATOM 743 O O . GLY A 1 91 ? 7.552 -2.384 -8.830 1.00 73.50 91 GLY A O 1
ATOM 744 N N . GLN A 1 92 ? 9.756 -1.988 -8.619 1.00 73.19 92 GLN A N 1
ATOM 745 C CA . GLN A 1 92 ? 9.695 -0.599 -9.079 1.00 73.19 92 GLN A CA 1
ATOM 746 C C . GLN A 1 92 ? 9.547 -0.545 -10.602 1.00 73.19 92 GLN A C 1
ATOM 748 O O . GLN A 1 92 ? 9.948 -1.480 -11.295 1.00 73.19 92 GLN A O 1
ATOM 753 N N . VAL A 1 93 ? 8.981 0.553 -11.113 1.00 74.44 93 VAL A N 1
ATOM 754 C CA . VAL A 1 93 ? 8.932 0.807 -12.558 1.00 74.44 93 VAL A CA 1
ATOM 755 C C . VAL A 1 93 ? 10.375 0.863 -13.068 1.00 74.44 93 VAL A C 1
ATOM 757 O O . VAL A 1 93 ? 11.133 1.714 -12.598 1.00 74.44 93 VAL A O 1
ATOM 760 N N . PRO A 1 94 ? 10.781 -0.038 -13.976 1.00 74.00 94 PRO A N 1
ATOM 761 C CA . PRO A 1 94 ? 12.138 -0.029 -14.495 1.00 74.00 94 PRO A CA 1
ATOM 762 C C . PRO A 1 94 ? 12.356 1.185 -15.403 1.00 74.00 94 PRO A C 1
ATOM 764 O O . PRO A 1 94 ? 11.435 1.643 -16.073 1.00 74.00 94 PRO A O 1
ATOM 767 N N . CYS A 1 95 ? 13.578 1.710 -15.441 1.00 75.62 95 CYS A N 1
ATOM 768 C CA . CYS A 1 95 ? 13.946 2.754 -16.394 1.00 75.62 95 CYS A CA 1
ATOM 769 C C . CYS A 1 95 ? 14.469 2.114 -17.681 1.00 75.62 95 CYS A C 1
ATOM 771 O O . CYS A 1 95 ? 15.309 1.219 -17.629 1.00 75.62 95 CYS A O 1
ATOM 773 N N . VAL A 1 96 ? 14.007 2.607 -18.831 1.00 82.81 96 VAL A N 1
ATOM 774 C CA . VAL A 1 96 ? 14.670 2.327 -20.109 1.00 82.81 96 VAL A CA 1
ATOM 775 C C . VAL A 1 96 ? 15.929 3.180 -20.161 1.00 82.81 96 VAL A C 1
ATOM 777 O O . VAL A 1 96 ? 15.853 4.409 -20.083 1.00 82.81 96 VAL A O 1
ATOM 780 N N . GLU A 1 97 ? 17.085 2.542 -20.286 1.00 81.56 97 GLU A N 1
ATOM 781 C CA . GLU A 1 97 ? 18.352 3.254 -20.404 1.00 81.56 97 GLU A CA 1
ATOM 782 C C . GLU A 1 97 ? 18.701 3.438 -21.879 1.00 81.56 97 GLU A C 1
ATOM 784 O O . GLU A 1 97 ? 18.679 2.496 -22.673 1.00 81.56 97 GLU A O 1
ATOM 789 N N . ILE A 1 98 ? 19.025 4.677 -22.249 1.00 85.31 98 ILE A N 1
ATOM 790 C CA . ILE A 1 98 ? 19.452 5.042 -23.598 1.00 85.31 98 ILE A CA 1
ATOM 791 C C . ILE A 1 98 ? 20.880 5.561 -23.497 1.00 85.31 98 ILE A C 1
ATOM 793 O O . ILE A 1 98 ? 21.128 6.652 -22.984 1.00 85.31 98 ILE A O 1
ATOM 797 N N . ILE A 1 99 ? 21.825 4.778 -24.005 1.00 87.19 99 ILE A N 1
ATOM 798 C CA . ILE A 1 99 ? 23.251 5.089 -23.960 1.00 87.19 99 ILE A CA 1
ATOM 799 C C . ILE A 1 99 ? 23.710 5.449 -25.369 1.00 87.19 99 ILE A C 1
ATOM 801 O O . ILE A 1 99 ? 23.744 4.601 -26.261 1.00 87.19 99 ILE A O 1
ATOM 805 N N . ALA A 1 100 ? 24.089 6.709 -25.573 1.00 87.44 100 ALA A N 1
ATOM 806 C CA . ALA A 1 100 ? 24.710 7.170 -26.808 1.00 87.44 100 ALA A CA 1
ATOM 807 C C . ALA A 1 100 ? 26.233 7.207 -26.639 1.00 87.44 100 ALA A C 1
ATOM 809 O O . ALA A 1 100 ? 26.759 7.925 -25.791 1.00 87.44 100 ALA A O 1
ATOM 810 N N . GLN A 1 101 ? 26.949 6.456 -27.469 1.00 90.25 101 GLN A N 1
ATOM 811 C CA . GLN A 1 101 ? 28.405 6.351 -27.431 1.00 90.25 101 GLN A CA 1
ATOM 812 C C . GLN A 1 101 ? 29.010 6.493 -28.825 1.00 90.25 101 GLN A C 1
ATOM 814 O O . GLN A 1 101 ? 28.359 6.263 -29.845 1.00 90.25 101 GLN A O 1
ATOM 819 N N . LYS A 1 102 ? 30.278 6.900 -28.885 1.00 86.12 102 LYS A N 1
ATOM 820 C CA . LYS A 1 102 ? 31.026 7.023 -30.138 1.00 86.12 102 LYS A CA 1
ATOM 821 C C . LYS A 1 102 ? 32.086 5.928 -30.185 1.00 86.12 102 LYS A C 1
ATOM 823 O O . LYS A 1 102 ? 33.082 6.012 -29.477 1.00 86.12 102 LYS A O 1
ATOM 828 N N . ILE A 1 103 ? 31.875 4.920 -31.026 1.00 88.12 103 ILE A N 1
ATOM 829 C CA . ILE A 1 103 ? 32.787 3.783 -31.204 1.00 88.12 103 ILE A CA 1
ATOM 830 C C . ILE A 1 103 ? 33.386 3.879 -32.607 1.00 88.12 103 ILE A C 1
ATOM 832 O O . ILE A 1 103 ? 32.658 3.986 -33.592 1.00 88.12 103 ILE A O 1
ATOM 836 N N . ASN A 1 104 ? 34.719 3.886 -32.713 1.00 88.75 104 ASN A N 1
ATOM 837 C CA . ASN A 1 104 ? 35.442 3.995 -33.990 1.00 88.75 104 ASN A CA 1
ATOM 838 C C . ASN A 1 104 ? 34.955 5.161 -34.872 1.00 88.75 104 ASN A C 1
ATOM 840 O O . ASN A 1 104 ? 34.671 4.998 -36.057 1.00 88.75 104 ASN A O 1
ATOM 844 N N . ASN A 1 105 ? 34.806 6.347 -34.276 1.00 88.56 105 ASN A N 1
ATOM 845 C CA . ASN A 1 105 ? 34.260 7.552 -34.910 1.00 88.56 105 ASN A CA 1
ATOM 846 C C . ASN A 1 105 ? 32.807 7.477 -35.419 1.00 88.56 105 ASN A C 1
ATOM 848 O O . ASN A 1 105 ? 32.308 8.473 -35.946 1.00 88.56 105 ASN A O 1
ATOM 852 N N . LYS A 1 106 ? 32.090 6.376 -35.183 1.00 85.25 106 LYS A N 1
ATOM 853 C CA . LYS A 1 106 ? 30.664 6.228 -35.496 1.00 85.25 106 LYS A CA 1
ATOM 854 C C . LYS A 1 106 ? 29.828 6.417 -34.233 1.00 85.25 106 LYS A C 1
ATOM 856 O O . LYS A 1 106 ? 30.202 5.953 -33.160 1.00 85.25 106 LYS A O 1
ATOM 861 N N . LYS A 1 107 ? 28.702 7.123 -34.352 1.00 92.12 107 LYS A N 1
ATOM 862 C CA . LYS A 1 107 ? 27.715 7.228 -33.268 1.00 92.12 107 LYS A CA 1
ATOM 863 C C . LYS A 1 107 ? 26.938 5.912 -33.190 1.00 92.12 107 LYS A C 1
ATOM 865 O O . LYS A 1 107 ? 26.463 5.432 -34.215 1.00 92.12 107 LYS A O 1
ATOM 870 N N . GLN A 1 108 ? 26.813 5.361 -31.994 1.00 91.38 108 GLN A N 1
ATOM 871 C CA . GLN A 1 108 ? 26.031 4.171 -31.686 1.00 91.38 108 GLN A CA 1
ATOM 872 C C . GLN A 1 108 ? 25.121 4.484 -30.497 1.00 91.38 108 GLN A C 1
ATOM 874 O O . GLN A 1 108 ? 25.574 5.060 -29.510 1.00 91.38 108 GLN A O 1
ATOM 879 N N . THR A 1 109 ? 23.856 4.084 -30.591 1.00 91.00 109 THR A N 1
ATOM 880 C CA . THR A 1 109 ? 22.890 4.182 -29.494 1.00 91.00 109 THR A CA 1
ATOM 881 C C . THR A 1 109 ? 22.500 2.776 -29.068 1.00 91.00 109 THR A C 1
ATOM 883 O O . THR A 1 109 ? 22.052 1.986 -29.896 1.00 91.00 109 THR A O 1
ATOM 886 N N . THR A 1 110 ? 22.679 2.470 -27.789 1.00 86.75 110 THR A N 1
ATOM 887 C CA . THR A 1 110 ? 22.235 1.224 -27.163 1.00 86.75 110 THR A CA 1
ATOM 888 C C . THR A 1 110 ? 21.030 1.535 -26.285 1.00 86.75 110 THR A C 1
ATOM 890 O O . THR A 1 110 ? 21.070 2.490 -25.513 1.00 86.75 110 THR A O 1
ATOM 893 N N . ILE A 1 111 ? 19.969 0.741 -26.416 1.00 87.44 111 ILE A N 1
ATOM 894 C CA . ILE A 1 111 ? 18.754 0.851 -25.603 1.00 87.44 111 ILE A CA 1
ATOM 895 C C . ILE A 1 111 ? 18.579 -0.471 -24.851 1.00 87.44 111 ILE A C 1
ATOM 897 O O . ILE A 1 111 ? 18.601 -1.528 -25.483 1.00 87.44 111 ILE A O 1
ATOM 901 N N . THR A 1 112 ? 18.427 -0.421 -23.529 1.00 85.25 112 THR A N 1
ATOM 902 C CA . THR A 1 112 ? 18.256 -1.594 -22.648 1.00 85.25 112 THR A CA 1
ATOM 903 C C . THR A 1 112 ? 16.993 -1.462 -21.789 1.00 85.25 112 THR A C 1
ATOM 905 O O . THR A 1 112 ? 16.528 -0.352 -21.525 1.00 85.25 112 THR A O 1
ATOM 908 N N . GLY A 1 113 ? 16.414 -2.592 -21.361 1.00 76.44 113 GLY A N 1
ATOM 909 C CA . GLY A 1 113 ? 15.247 -2.621 -20.468 1.00 76.44 113 GLY A CA 1
ATOM 910 C C . GLY A 1 113 ? 13.886 -2.510 -21.165 1.00 76.44 113 GLY A C 1
ATOM 911 O O . GLY A 1 113 ? 12.870 -2.349 -20.490 1.00 76.44 113 GLY A O 1
ATOM 912 N N . LEU A 1 114 ? 13.834 -2.609 -22.500 1.00 80.81 114 LEU A N 1
ATOM 913 C CA . LEU A 1 114 ? 12.578 -2.608 -23.266 1.00 80.81 114 LEU A CA 1
ATOM 914 C C . LEU A 1 114 ? 11.745 -3.872 -23.013 1.00 80.81 114 LEU A C 1
ATOM 916 O O . LEU A 1 114 ? 10.518 -3.815 -22.994 1.00 80.81 114 LEU A O 1
ATOM 920 N N . GLU A 1 115 ? 12.404 -5.004 -22.770 1.00 75.12 115 GLU A N 1
ATOM 921 C CA . GLU A 1 115 ? 11.787 -6.302 -22.495 1.00 75.12 115 GLU A CA 1
ATOM 922 C C . GLU A 1 115 ? 10.916 -6.305 -21.233 1.00 75.12 115 GLU A C 1
ATOM 924 O O . GLU A 1 115 ? 10.001 -7.115 -21.117 1.00 75.12 115 GLU A O 1
ATOM 929 N N . LEU A 1 116 ? 11.158 -5.374 -20.307 1.00 71.62 116 LEU A N 1
ATOM 930 C CA . LEU A 1 116 ? 10.392 -5.241 -19.067 1.00 71.62 116 LEU A CA 1
ATOM 931 C C . LEU A 1 116 ? 8.994 -4.639 -19.293 1.00 71.62 116 LEU A C 1
ATOM 933 O O . LEU A 1 116 ? 8.162 -4.643 -18.385 1.00 71.62 116 LEU A O 1
ATOM 937 N N . PHE A 1 117 ? 8.730 -4.148 -20.507 1.00 68.62 117 PHE A N 1
ATOM 938 C CA . PHE A 1 117 ? 7.462 -3.555 -20.925 1.00 68.62 117 PHE A CA 1
ATOM 939 C C . PHE A 1 117 ? 6.719 -4.388 -21.992 1.00 68.62 117 PHE A C 1
ATOM 941 O O . PHE A 1 117 ? 5.632 -3.985 -22.408 1.00 68.62 117 PHE A O 1
ATOM 948 N N . MET A 1 118 ? 7.271 -5.534 -22.430 1.00 62.97 118 MET A N 1
ATOM 949 C CA . MET A 1 118 ? 6.699 -6.427 -23.464 1.00 62.97 118 MET A CA 1
ATOM 950 C C . MET A 1 118 ? 5.945 -7.630 -22.882 1.00 62.97 118 MET A C 1
ATOM 952 O O . MET A 1 118 ? 5.027 -8.157 -23.559 1.00 62.97 118 MET A O 1
#

Secondary structure (DSSP, 8-state):
----S---HHHHHHHHHHHHHHTTTTTTSPTTEEE--HHHHHHH----TT--EEEHHHHHHHHHHHS--EEEEE---TTSS----EEEEESSPPPPEEEEEEETTEEEEEEE-GGGG-